Protein AF-A0A6B3UH69-F1 (afdb_monomer_lite)

Sequence (99 aa):
ALLLAATGAPMTPGARAQFAAFDPPAGKASPARLAALSDAARAKLPGETALYALSIARQQPNALSLADRAAVVRALTDAGLKEDATRIALEGLVAAQGR

Structure (mmCIF, N/CA/C/O backbone):
data_AF-A0A6B3UH69-F1
#
_entry.id   AF-A0A6B3UH69-F1
#
loop_
_atom_site.group_PDB
_atom_site.id
_atom_site.type_symbol
_atom_site.label_atom_id
_atom_site.label_alt_id
_atom_site.label_comp_id
_atom_site.label_asym_id
_atom_site.label_entity_id
_atom_site.label_seq_id
_atom_site.pdbx_PDB_ins_code
_atom_site.Cartn_x
_atom_site.Cartn_y
_atom_site.Cartn_z
_atom_site.occupancy
_atom_site.B_iso_or_equiv
_atom_site.auth_seq_id
_atom_site.auth_comp_id
_atom_site.auth_asym_id
_atom_site.auth_atom_id
_atom_site.pdbx_PDB_model_num
ATOM 1 N N . ALA A 1 1 ? 3.488 0.541 -15.171 1.00 70.56 1 ALA A N 1
ATOM 2 C CA . ALA A 1 1 ? 2.536 -0.590 -15.079 1.00 70.56 1 ALA A CA 1
ATOM 3 C C . ALA A 1 1 ? 2.030 -0.811 -13.648 1.00 70.56 1 ALA A C 1
ATOM 5 O O . ALA A 1 1 ? 0.835 -0.682 -13.435 1.00 70.56 1 ALA A O 1
ATOM 6 N N . LEU A 1 2 ? 2.905 -1.061 -12.661 1.00 83.00 2 LEU A N 1
ATOM 7 C CA . LEU A 1 2 ? 2.508 -1.379 -11.275 1.00 83.00 2 LEU A CA 1
ATOM 8 C C . LEU A 1 2 ? 1.620 -0.330 -10.584 1.00 83.00 2 LEU A C 1
ATOM 10 O O . LEU A 1 2 ? 0.583 -0.689 -10.040 1.00 83.00 2 LEU A O 1
ATOM 14 N N . LEU A 1 3 ? 1.970 0.959 -10.643 1.00 84.69 3 LEU A N 1
ATOM 15 C CA . LEU A 1 3 ? 1.151 2.009 -10.015 1.00 84.69 3 LEU A CA 1
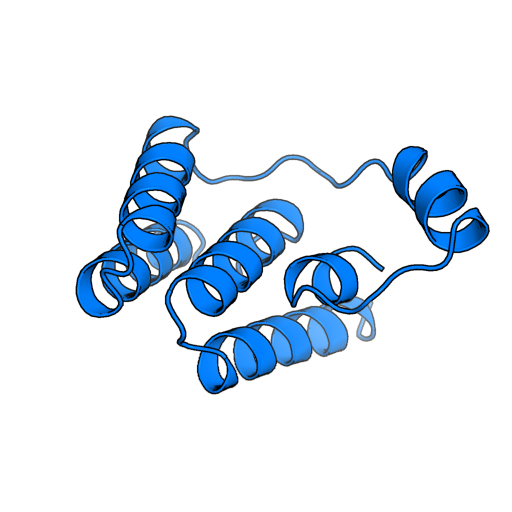ATOM 16 C C . LEU A 1 3 ? -0.229 2.153 -10.671 1.00 84.69 3 LEU A C 1
ATOM 18 O O . LEU A 1 3 ? -1.205 2.408 -9.981 1.00 84.69 3 LEU A O 1
ATOM 22 N N . LEU A 1 4 ? -0.322 1.921 -11.983 1.00 80.38 4 LEU A N 1
ATOM 23 C CA . LEU A 1 4 ? -1.593 1.935 -12.708 1.00 80.38 4 LEU A CA 1
ATOM 24 C C . LEU A 1 4 ? -2.456 0.706 -12.377 1.00 80.38 4 LEU A C 1
ATOM 26 O O . LEU A 1 4 ? -3.670 0.808 -12.284 1.00 80.38 4 LEU A O 1
ATOM 30 N N . ALA A 1 5 ? -1.842 -0.459 -12.161 1.00 83.81 5 ALA A N 1
ATOM 31 C CA . ALA A 1 5 ? -2.560 -1.635 -11.675 1.00 83.81 5 ALA A CA 1
ATOM 32 C C . ALA A 1 5 ? -3.052 -1.437 -10.228 1.00 83.81 5 ALA A C 1
ATOM 34 O O . ALA A 1 5 ? -4.146 -1.872 -9.869 1.00 83.81 5 ALA A O 1
ATOM 35 N N . ALA A 1 6 ? -2.267 -0.742 -9.398 1.00 87.25 6 ALA A N 1
ATOM 36 C CA . ALA A 1 6 ? -2.611 -0.457 -8.009 1.00 87.25 6 ALA A CA 1
ATOM 37 C C . ALA A 1 6 ? -3.843 0.450 -7.860 1.00 87.25 6 ALA A C 1
ATOM 39 O O . ALA A 1 6 ? -4.581 0.289 -6.893 1.00 87.25 6 ALA A O 1
ATOM 40 N N . THR A 1 7 ? -4.118 1.341 -8.819 1.00 84.50 7 THR A N 1
ATOM 41 C CA . THR A 1 7 ? -5.349 2.159 -8.824 1.00 84.50 7 THR A CA 1
ATOM 42 C C . THR A 1 7 ? -6.604 1.366 -9.204 1.00 84.50 7 THR A C 1
ATOM 44 O O . THR A 1 7 ? -7.698 1.926 -9.246 1.00 84.50 7 THR A O 1
ATOM 47 N N . GLY A 1 8 ? -6.475 0.067 -9.496 1.00 83.00 8 GLY A N 1
ATOM 48 C CA . GLY A 1 8 ? -7.593 -0.782 -9.905 1.00 83.00 8 GLY A CA 1
ATOM 49 C C . GLY A 1 8 ? -8.022 -0.577 -11.358 1.00 83.00 8 GLY A C 1
ATOM 50 O O . GLY A 1 8 ? -9.120 -0.992 -11.727 1.00 83.00 8 GLY A O 1
ATOM 51 N N . ALA A 1 9 ? -7.182 0.052 -12.190 1.00 82.56 9 ALA A N 1
ATOM 52 C CA . ALA A 1 9 ? -7.468 0.197 -13.610 1.00 82.56 9 ALA A CA 1
ATOM 53 C C . ALA A 1 9 ? -7.625 -1.189 -14.274 1.00 82.56 9 ALA A C 1
ATOM 55 O O . ALA A 1 9 ? -6.825 -2.096 -14.007 1.00 82.56 9 ALA A O 1
ATOM 56 N N . PRO A 1 10 ? -8.634 -1.384 -15.143 1.00 82.75 10 PRO A N 1
ATOM 57 C CA . PRO A 1 10 ? -8.844 -2.665 -15.800 1.00 82.75 10 PRO A CA 1
ATOM 58 C C . PRO A 1 10 ? -7.641 -3.018 -16.682 1.00 82.75 10 PRO A C 1
ATOM 60 O O . PRO A 1 10 ? -7.154 -2.199 -17.459 1.00 82.75 10 PRO A O 1
ATOM 63 N N . MET A 1 11 ? -7.180 -4.265 -16.584 1.00 85.75 11 MET A N 1
ATOM 64 C CA . MET A 1 11 ? -6.104 -4.801 -17.421 1.00 85.75 11 MET A CA 1
ATOM 65 C C . MET A 1 11 ? -6.665 -5.837 -18.389 1.00 85.75 11 MET A C 1
ATOM 67 O O . MET A 1 11 ? -7.414 -6.728 -17.982 1.00 85.75 11 MET A O 1
ATOM 71 N N . THR A 1 12 ? -6.263 -5.769 -19.658 1.00 89.25 12 THR A N 1
ATOM 72 C CA . THR A 1 12 ? -6.556 -6.822 -20.643 1.00 89.25 12 THR A CA 1
ATOM 73 C C . THR A 1 12 ? -5.851 -8.134 -20.259 1.00 89.25 12 THR A C 1
ATOM 75 O O . THR A 1 12 ? -4.876 -8.104 -19.503 1.00 89.25 12 THR A O 1
ATOM 78 N N . PRO A 1 13 ? -6.285 -9.303 -20.770 1.00 88.06 13 PRO A N 1
ATOM 79 C CA . PRO A 1 13 ? -5.587 -10.567 -20.523 1.00 88.06 13 PRO A CA 1
ATOM 80 C C . PRO A 1 13 ? -4.089 -10.519 -20.867 1.00 88.06 13 PRO A C 1
ATOM 82 O O . PRO A 1 13 ? -3.268 -10.959 -20.066 1.00 88.06 13 PRO A O 1
ATOM 85 N N . GLY A 1 14 ? -3.724 -9.907 -22.001 1.00 86.62 14 GLY A N 1
ATOM 86 C CA . GLY A 1 14 ? -2.323 -9.727 -22.400 1.00 86.62 14 GLY A CA 1
ATOM 87 C C . GLY A 1 14 ? -1.539 -8.821 -21.445 1.00 86.62 14 GLY A C 1
ATOM 88 O O . GLY A 1 14 ? -0.422 -9.157 -21.058 1.00 86.62 14 GLY A O 1
ATOM 89 N N . ALA A 1 15 ? -2.144 -7.722 -20.983 1.00 85.50 15 ALA A N 1
ATOM 90 C CA . ALA A 1 15 ? -1.520 -6.840 -19.998 1.00 85.50 15 ALA A CA 1
ATOM 91 C C . ALA A 1 15 ? -1.310 -7.540 -18.644 1.00 85.50 15 ALA A C 1
ATOM 93 O O . ALA A 1 15 ? -0.295 -7.310 -17.992 1.00 85.50 15 ALA A O 1
ATOM 94 N N . ARG A 1 16 ? -2.226 -8.431 -18.234 1.00 86.50 16 ARG A N 1
ATOM 95 C CA . ARG A 1 16 ? -2.049 -9.256 -17.026 1.00 86.50 16 ARG A CA 1
ATOM 96 C C . ARG A 1 16 ? -0.889 -10.239 -17.169 1.00 86.50 16 ARG A C 1
ATOM 98 O O . ARG A 1 16 ? -0.122 -10.382 -16.226 1.00 86.50 16 ARG A O 1
ATOM 105 N N . ALA A 1 17 ? -0.736 -10.877 -18.332 1.00 86.56 17 ALA A N 1
ATOM 106 C CA . ALA A 1 17 ? 0.381 -11.787 -18.591 1.00 86.56 17 ALA A CA 1
ATOM 107 C C . ALA A 1 17 ? 1.736 -11.060 -18.545 1.00 86.56 17 ALA A C 1
ATOM 109 O O . ALA A 1 17 ? 2.662 -11.524 -17.889 1.00 86.56 17 ALA A O 1
ATOM 110 N N . GLN A 1 18 ? 1.832 -9.882 -19.167 1.00 83.56 18 GLN A N 1
ATOM 111 C CA . GLN A 1 18 ? 3.034 -9.041 -19.089 1.00 83.56 18 GLN A CA 1
ATOM 112 C C . GLN A 1 18 ? 3.316 -8.577 -17.657 1.00 83.56 18 GLN A C 1
ATOM 114 O O . GLN A 1 18 ? 4.461 -8.569 -17.215 1.00 83.56 18 GLN A O 1
ATOM 119 N N . PHE A 1 19 ? 2.270 -8.214 -16.915 1.00 85.38 19 PHE A N 1
ATOM 120 C CA . PHE A 1 19 ? 2.395 -7.795 -15.526 1.00 85.38 19 PHE A CA 1
ATOM 121 C C . PHE A 1 19 ? 2.826 -8.935 -14.594 1.00 85.38 19 PHE A C 1
ATOM 123 O O . PHE A 1 19 ? 3.561 -8.683 -13.650 1.00 85.38 19 PHE A O 1
ATOM 130 N N . ALA A 1 20 ? 2.435 -10.182 -14.866 1.00 85.81 20 ALA A N 1
ATOM 131 C CA . ALA A 1 20 ? 2.857 -11.339 -14.074 1.00 85.81 20 ALA A CA 1
ATOM 132 C C . ALA A 1 20 ? 4.376 -11.588 -14.126 1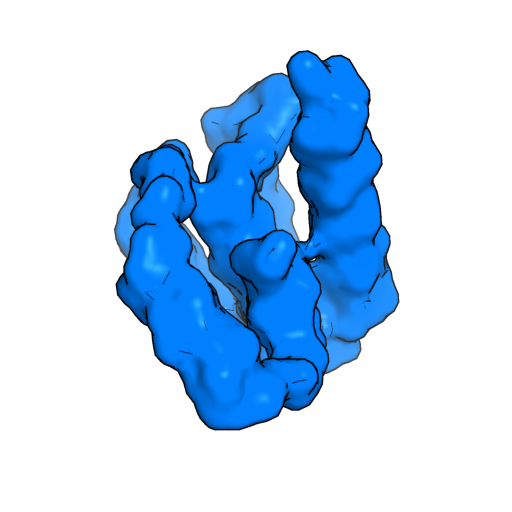.00 85.81 20 ALA A C 1
ATOM 134 O O . ALA A 1 20 ? 4.930 -12.156 -13.191 1.00 85.81 20 ALA A O 1
ATOM 135 N N . ALA A 1 21 ? 5.046 -11.147 -15.194 1.00 86.00 21 ALA A N 1
ATOM 136 C CA . ALA A 1 21 ? 6.502 -11.199 -15.322 1.00 86.00 21 ALA A CA 1
ATOM 137 C C . ALA A 1 21 ? 7.211 -9.969 -14.719 1.00 86.00 21 ALA A C 1
ATOM 139 O O . ALA A 1 21 ? 8.438 -9.891 -14.752 1.00 86.00 21 ALA A O 1
ATOM 140 N N . PHE A 1 22 ? 6.465 -8.983 -14.211 1.00 84.69 22 PHE A N 1
ATOM 141 C CA . PHE A 1 22 ? 7.041 -7.785 -1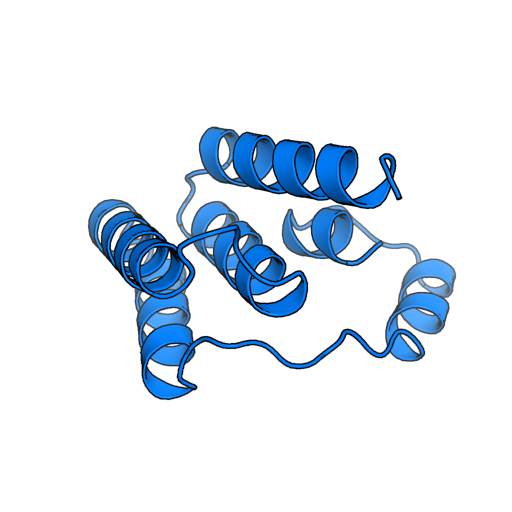3.616 1.00 84.69 22 PHE A CA 1
ATOM 142 C C . PHE A 1 22 ? 7.514 -8.079 -12.190 1.00 84.69 22 PHE A C 1
ATOM 144 O O . PHE A 1 22 ? 6.695 -8.345 -11.313 1.00 84.69 22 PHE A O 1
ATOM 151 N N . ASP A 1 23 ? 8.822 -7.977 -11.961 1.00 84.94 23 ASP A N 1
ATOM 152 C CA . ASP A 1 23 ? 9.444 -8.161 -10.649 1.00 84.94 23 ASP A CA 1
ATOM 153 C C . ASP A 1 23 ? 9.801 -6.795 -10.030 1.00 84.94 23 ASP A C 1
ATOM 155 O O . ASP A 1 23 ? 10.818 -6.189 -10.392 1.00 84.94 23 ASP A O 1
ATOM 159 N N . PRO A 1 24 ? 8.938 -6.212 -9.173 1.00 81.38 24 PRO A N 1
ATOM 160 C CA . PRO A 1 24 ? 9.251 -4.952 -8.521 1.00 81.38 24 PRO A CA 1
ATOM 161 C C . PRO A 1 24 ? 10.339 -5.139 -7.454 1.00 81.38 24 PRO A C 1
ATOM 163 O O . PRO A 1 24 ? 10.283 -6.097 -6.684 1.00 81.38 24 PRO A O 1
ATOM 166 N N . PRO A 1 25 ? 11.256 -4.166 -7.294 1.00 85.12 25 PRO A N 1
ATOM 167 C CA . PRO A 1 25 ? 12.172 -4.152 -6.161 1.00 85.12 25 PRO A CA 1
ATOM 168 C C . PRO A 1 25 ? 11.420 -4.261 -4.832 1.00 85.12 25 PRO A C 1
ATOM 170 O O . PRO A 1 25 ? 10.345 -3.673 -4.673 1.00 85.12 25 PRO A O 1
ATOM 173 N N . ALA A 1 26 ? 12.020 -4.965 -3.872 1.00 86.94 26 ALA A N 1
ATOM 174 C CA . ALA A 1 26 ? 11.424 -5.188 -2.563 1.00 86.94 26 ALA A CA 1
ATOM 175 C C . ALA A 1 26 ? 11.014 -3.876 -1.869 1.00 86.94 26 ALA A C 1
ATOM 177 O O . ALA A 1 26 ? 11.705 -2.852 -1.935 1.00 86.94 26 ALA A O 1
ATOM 178 N N . GLY A 1 27 ? 9.877 -3.938 -1.174 1.00 91.88 27 GLY A N 1
ATOM 179 C CA . GLY A 1 27 ? 9.421 -2.874 -0.290 1.00 91.88 27 GLY A CA 1
ATOM 180 C C . GLY A 1 27 ? 10.332 -2.709 0.927 1.00 91.88 27 GLY A C 1
ATOM 181 O O . GLY A 1 27 ? 11.068 -3.616 1.312 1.00 91.88 27 GLY A O 1
ATOM 182 N N . LYS A 1 28 ? 10.273 -1.531 1.543 1.00 94.81 28 LYS A N 1
ATOM 183 C CA . LYS A 1 28 ? 10.961 -1.201 2.797 1.00 94.81 28 LYS A CA 1
ATOM 184 C C . LYS A 1 28 ? 10.030 -1.302 4.004 1.00 94.81 28 LYS A C 1
ATOM 186 O O . LYS A 1 28 ? 10.513 -1.369 5.133 1.00 94.81 28 LYS A O 1
ATOM 191 N N . ALA A 1 29 ? 8.712 -1.254 3.797 1.00 95.81 29 ALA A N 1
ATOM 192 C CA . ALA A 1 29 ? 7.753 -1.364 4.886 1.00 95.81 29 ALA A CA 1
ATOM 193 C C . ALA A 1 29 ? 7.765 -2.779 5.480 1.00 95.81 29 ALA A C 1
ATOM 195 O O . ALA A 1 29 ? 7.900 -3.771 4.765 1.00 95.81 29 ALA A O 1
ATOM 196 N N . SER A 1 30 ? 7.583 -2.886 6.799 1.00 95.56 30 SER A N 1
ATOM 197 C CA . SER A 1 30 ? 7.459 -4.202 7.422 1.00 95.56 30 SER A CA 1
ATOM 198 C C . SER A 1 30 ? 6.164 -4.900 6.971 1.00 95.56 30 SER A C 1
ATOM 200 O O . SER A 1 30 ? 5.122 -4.240 6.863 1.00 95.56 30 SER A O 1
ATOM 202 N N . PRO A 1 31 ? 6.174 -6.235 6.787 1.00 94.75 31 PRO A N 1
ATOM 203 C CA . PRO A 1 31 ? 4.985 -6.981 6.371 1.00 94.75 31 PRO A CA 1
ATOM 204 C C . PRO A 1 31 ? 3.774 -6.759 7.285 1.00 94.75 31 PRO A C 1
ATOM 206 O O . PRO A 1 31 ? 2.656 -6.605 6.805 1.00 94.75 31 PRO A O 1
ATOM 209 N N . ALA A 1 32 ? 3.996 -6.651 8.600 1.00 95.69 32 ALA A N 1
ATOM 210 C CA . ALA A 1 32 ? 2.931 -6.408 9.574 1.00 95.69 32 ALA A CA 1
ATOM 211 C C . ALA A 1 32 ? 2.199 -5.071 9.350 1.00 95.69 32 ALA A C 1
ATOM 213 O O . ALA A 1 32 ? 0.984 -4.997 9.516 1.00 95.69 32 ALA A O 1
ATOM 214 N N . ARG A 1 33 ? 2.909 -4.010 8.938 1.00 95.75 33 ARG A N 1
ATOM 215 C CA . ARG A 1 33 ? 2.276 -2.715 8.631 1.00 95.75 33 ARG A CA 1
ATOM 216 C C . ARG A 1 33 ? 1.498 -2.759 7.326 1.00 95.75 33 ARG A C 1
ATOM 218 O O . ARG A 1 33 ? 0.432 -2.160 7.247 1.00 95.75 33 ARG A O 1
ATOM 225 N N . LEU A 1 34 ? 2.018 -3.468 6.325 1.00 97.44 34 LEU A N 1
ATOM 226 C CA . LEU A 1 34 ? 1.317 -3.670 5.058 1.00 97.44 34 LEU A CA 1
ATOM 227 C C . LEU A 1 34 ? 0.033 -4.491 5.254 1.00 97.44 34 LEU A C 1
ATOM 229 O O . LEU A 1 34 ? -0.988 -4.164 4.654 1.00 97.44 34 LEU A O 1
ATOM 233 N N . ALA A 1 35 ? 0.062 -5.495 6.135 1.00 97.69 35 ALA A N 1
ATOM 234 C CA . ALA A 1 35 ? -1.124 -6.256 6.520 1.00 97.69 35 ALA A CA 1
ATOM 235 C C . ALA A 1 35 ? -2.168 -5.359 7.203 1.00 97.69 35 ALA A C 1
ATOM 237 O O . ALA A 1 35 ? -3.295 -5.277 6.726 1.00 97.69 35 ALA A O 1
ATOM 238 N N . ALA A 1 36 ? -1.772 -4.595 8.227 1.00 98.06 36 ALA A N 1
ATOM 239 C CA . ALA A 1 36 ? -2.682 -3.688 8.932 1.00 98.06 36 ALA A CA 1
ATOM 240 C C . ALA A 1 36 ? -3.300 -2.617 8.009 1.00 98.06 36 ALA A C 1
ATOM 242 O O . ALA A 1 36 ? -4.494 -2.332 8.092 1.00 98.06 36 ALA A O 1
ATOM 243 N N . LEU A 1 37 ? -2.505 -2.067 7.083 1.00 98.56 37 LEU A N 1
ATOM 244 C CA . LEU A 1 37 ? -2.981 -1.158 6.038 1.00 98.56 37 LEU A CA 1
ATOM 245 C C . LEU A 1 37 ? -4.046 -1.826 5.151 1.00 98.56 37 LEU A C 1
ATOM 247 O O . LEU A 1 37 ? -5.097 -1.239 4.896 1.00 98.56 37 LEU A O 1
ATOM 251 N N . SER A 1 38 ? -3.770 -3.041 4.670 1.00 98.00 38 SER A N 1
ATOM 252 C CA . SER A 1 38 ? -4.699 -3.804 3.830 1.00 98.00 38 SER A CA 1
ATOM 253 C C . SER A 1 38 ? -5.993 -4.137 4.574 1.00 98.00 38 SER A C 1
ATOM 255 O O . SER A 1 38 ? -7.074 -4.040 3.994 1.00 98.00 38 SER A O 1
ATOM 257 N N . ASP A 1 39 ? -5.907 -4.516 5.846 1.00 98.44 39 ASP A N 1
ATOM 258 C CA . ASP A 1 39 ? -7.072 -4.881 6.651 1.00 98.44 39 ASP A CA 1
ATOM 259 C C . ASP A 1 39 ? -7.980 -3.672 6.902 1.00 98.44 39 ASP A C 1
ATOM 261 O O . ASP A 1 39 ? -9.190 -3.762 6.680 1.00 98.44 39 ASP A O 1
ATOM 265 N N . ALA A 1 40 ? -7.406 -2.513 7.245 1.00 98.50 40 ALA A N 1
ATOM 266 C CA . ALA A 1 40 ? -8.151 -1.259 7.371 1.00 98.50 40 ALA A CA 1
ATOM 267 C C . ALA A 1 40 ? -8.854 -0.870 6.057 1.00 98.50 40 ALA A C 1
ATOM 269 O O . ALA A 1 40 ? -10.034 -0.505 6.055 1.00 98.50 40 ALA A O 1
ATOM 270 N N . ALA A 1 41 ? -8.163 -1.019 4.923 1.00 98.25 41 ALA A N 1
ATOM 271 C CA . ALA A 1 41 ? -8.730 -0.721 3.613 1.00 98.25 41 ALA A CA 1
ATOM 272 C C . ALA A 1 41 ? -9.898 -1.651 3.251 1.00 98.25 41 ALA A C 1
ATOM 274 O O . ALA A 1 41 ? -10.941 -1.194 2.776 1.00 98.25 41 ALA A O 1
ATOM 275 N N . ARG A 1 42 ? -9.759 -2.958 3.515 1.00 97.06 42 ARG A N 1
ATOM 276 C CA . ARG A 1 42 ? -10.823 -3.955 3.297 1.00 97.06 42 ARG A CA 1
ATOM 277 C C . ARG A 1 42 ? -12.037 -3.698 4.182 1.00 97.06 42 ARG A C 1
ATOM 279 O O . ARG A 1 42 ? -13.161 -3.845 3.709 1.00 97.06 42 ARG A O 1
ATOM 286 N N . ALA A 1 43 ? -11.809 -3.263 5.419 1.00 97.94 43 ALA A N 1
ATOM 287 C CA . ALA A 1 43 ? -12.851 -2.861 6.359 1.00 97.94 43 ALA A CA 1
ATOM 288 C C . ALA A 1 43 ? -13.507 -1.508 6.017 1.00 97.94 43 ALA A C 1
ATOM 290 O O . ALA A 1 43 ? -14.423 -1.092 6.721 1.00 97.94 43 ALA A O 1
ATOM 291 N N . LYS A 1 44 ? -13.076 -0.830 4.940 1.00 97.88 44 LYS A N 1
ATOM 292 C CA . LYS A 1 44 ? -13.577 0.491 4.518 1.00 97.88 44 LYS A CA 1
ATOM 293 C C . LYS A 1 44 ? -13.422 1.552 5.611 1.00 97.88 44 LYS A C 1
ATOM 295 O O . LYS A 1 44 ? -14.309 2.375 5.815 1.00 97.88 44 LYS A O 1
ATOM 300 N N . LEU A 1 45 ? -12.273 1.532 6.285 1.00 98.44 45 LEU A N 1
ATOM 301 C CA . LEU A 1 45 ? -11.887 2.488 7.318 1.00 98.44 45 LEU A CA 1
ATOM 302 C C . LEU A 1 45 ? -10.910 3.526 6.727 1.00 98.44 45 LEU A C 1
ATOM 304 O O . LEU A 1 45 ? -9.692 3.312 6.758 1.00 98.44 45 LEU A O 1
ATOM 308 N N . PRO A 1 46 ? -11.398 4.623 6.108 1.00 97.75 46 PRO A N 1
ATOM 309 C CA . PRO A 1 46 ? -10.541 5.561 5.382 1.00 97.75 46 PRO A CA 1
ATOM 310 C C . PRO A 1 46 ? -9.547 6.291 6.292 1.00 97.75 46 PRO A C 1
ATOM 312 O O . PRO A 1 46 ? -8.393 6.462 5.902 1.00 97.75 46 PRO A O 1
ATOM 315 N N . GLY A 1 47 ? -9.951 6.671 7.509 1.00 97.94 47 GLY A N 1
ATOM 316 C CA . GLY A 1 47 ? -9.075 7.364 8.461 1.00 97.94 47 GLY A CA 1
ATOM 317 C C . GLY A 1 47 ? -7.882 6.503 8.878 1.00 97.94 47 GLY A C 1
ATOM 318 O O . GLY A 1 47 ? -6.730 6.924 8.783 1.00 97.94 47 GLY A O 1
ATOM 319 N N . GLU A 1 48 ? -8.144 5.259 9.261 1.00 98.38 48 GLU A N 1
ATOM 320 C CA . GLU A 1 48 ? -7.149 4.267 9.657 1.00 98.38 48 GLU A CA 1
ATOM 321 C C . GLU A 1 48 ? -6.234 3.910 8.486 1.00 98.38 48 GLU A C 1
ATOM 323 O O . GLU A 1 48 ? -5.013 3.863 8.641 1.00 98.38 48 GLU A O 1
ATOM 328 N N . THR A 1 49 ? -6.806 3.727 7.292 1.00 98.75 49 THR A N 1
ATOM 329 C CA . THR A 1 49 ? -6.032 3.470 6.070 1.00 98.75 49 THR A CA 1
ATOM 330 C C . THR A 1 49 ? -5.060 4.619 5.792 1.00 98.75 49 THR A C 1
ATOM 332 O O . THR A 1 49 ? -3.876 4.380 5.539 1.00 98.75 49 THR A O 1
ATOM 335 N N . ALA A 1 50 ? -5.522 5.869 5.895 1.00 98.00 50 ALA A N 1
ATOM 336 C CA . ALA A 1 50 ? -4.682 7.050 5.716 1.00 98.00 50 ALA A CA 1
ATOM 337 C C . ALA A 1 50 ? -3.582 7.144 6.790 1.00 98.00 50 ALA A C 1
ATOM 339 O O . ALA A 1 50 ? -2.423 7.407 6.464 1.00 98.00 50 ALA A O 1
ATOM 340 N N . LEU A 1 51 ? -3.900 6.861 8.058 1.00 98.12 51 LEU A N 1
ATOM 341 C CA . LEU A 1 51 ? -2.914 6.848 9.144 1.00 98.12 51 LEU A CA 1
ATOM 342 C C . LEU A 1 51 ? -1.838 5.774 8.943 1.00 98.12 51 LEU A C 1
ATOM 344 O O . LEU A 1 51 ? -0.651 6.050 9.146 1.00 98.12 51 LEU A O 1
ATOM 348 N N . TYR A 1 52 ? -2.210 4.571 8.500 1.00 98.31 52 TYR A N 1
ATOM 349 C CA . TYR A 1 52 ? -1.235 3.531 8.168 1.00 98.31 52 TYR A CA 1
ATOM 350 C C . TYR A 1 52 ? -0.368 3.921 6.968 1.00 98.31 52 TYR A C 1
ATOM 352 O O . TYR A 1 52 ? 0.851 3.738 7.024 1.00 98.31 52 TYR A O 1
ATOM 360 N N . ALA A 1 53 ? -0.952 4.517 5.925 1.00 97.69 53 ALA A N 1
ATOM 361 C CA . ALA A 1 53 ? -0.204 5.017 4.774 1.00 97.69 53 ALA A CA 1
ATOM 362 C C . ALA A 1 53 ? 0.832 6.082 5.184 1.00 97.69 53 ALA A C 1
ATOM 364 O O . ALA A 1 53 ? 2.006 5.976 4.819 1.00 97.69 53 ALA A O 1
ATOM 365 N N . LEU A 1 54 ? 0.438 7.052 6.016 1.00 95.88 54 LEU A N 1
ATOM 366 C CA . LEU A 1 54 ? 1.340 8.072 6.565 1.00 95.88 54 LEU A CA 1
ATOM 367 C C . LEU A 1 54 ? 2.433 7.461 7.450 1.00 95.88 54 LEU A C 1
ATOM 369 O O . LEU A 1 54 ? 3.603 7.832 7.353 1.00 95.88 54 LEU A O 1
ATOM 373 N N . SER A 1 55 ? 2.074 6.490 8.292 1.00 96.31 55 SER A N 1
ATOM 374 C CA . SER A 1 55 ? 3.022 5.770 9.148 1.00 96.31 55 SER A CA 1
ATOM 375 C C . SER A 1 55 ? 4.098 5.043 8.335 1.00 96.31 55 SER A C 1
ATOM 377 O O . SER A 1 55 ? 5.275 5.068 8.712 1.00 96.31 55 SER A O 1
ATOM 379 N N . ILE A 1 56 ? 3.717 4.432 7.207 1.00 96.88 56 ILE A N 1
ATOM 380 C CA . ILE A 1 56 ? 4.644 3.793 6.264 1.00 96.88 56 ILE A CA 1
ATOM 381 C C . ILE A 1 56 ? 5.517 4.842 5.567 1.00 96.88 56 ILE A C 1
ATOM 383 O O . ILE A 1 56 ? 6.735 4.676 5.520 1.00 96.88 56 ILE A O 1
ATOM 387 N N . ALA A 1 57 ? 4.929 5.938 5.077 1.00 95.00 57 ALA A N 1
ATOM 388 C CA . ALA A 1 57 ? 5.672 7.015 4.420 1.00 95.00 57 ALA A CA 1
ATOM 389 C C . ALA A 1 57 ? 6.737 7.630 5.341 1.00 95.00 57 ALA A C 1
ATOM 391 O O . ALA A 1 57 ? 7.874 7.831 4.923 1.00 95.00 57 ALA A O 1
ATOM 392 N N . ARG A 1 58 ? 6.421 7.821 6.628 1.00 95.31 58 ARG A N 1
ATOM 393 C CA . ARG A 1 58 ? 7.353 8.362 7.631 1.00 95.31 58 ARG A CA 1
ATOM 394 C C . ARG A 1 58 ? 8.607 7.502 7.848 1.00 95.31 58 ARG A C 1
ATOM 396 O O . ARG A 1 58 ? 9.615 8.013 8.318 1.00 95.31 58 ARG A O 1
ATOM 403 N N . GLN A 1 59 ? 8.574 6.212 7.512 1.00 93.06 59 GLN A N 1
ATOM 404 C CA . GLN A 1 59 ? 9.751 5.329 7.601 1.00 93.06 59 GLN A CA 1
ATOM 405 C C . GLN A 1 59 ? 10.709 5.496 6.419 1.00 93.06 59 GLN A C 1
ATOM 407 O O . GLN A 1 59 ? 11.798 4.927 6.422 1.00 93.06 59 GLN A O 1
ATOM 412 N N . GLN A 1 60 ? 10.302 6.239 5.390 1.00 92.94 60 GLN A N 1
ATOM 413 C CA . GLN A 1 60 ? 11.017 6.351 4.128 1.00 92.94 60 GLN A CA 1
ATOM 414 C C . GLN A 1 60 ? 11.293 7.830 3.837 1.00 92.94 60 GLN A C 1
ATOM 416 O O . GLN A 1 60 ? 10.553 8.450 3.077 1.00 92.94 60 GLN A O 1
ATOM 421 N N . PRO A 1 61 ? 12.361 8.404 4.426 1.00 83.31 61 PRO A N 1
ATOM 422 C CA . PRO A 1 61 ? 12.568 9.855 4.482 1.00 83.31 61 PRO A CA 1
ATOM 423 C C . PRO A 1 61 ? 12.730 10.524 3.112 1.00 83.31 61 PRO A C 1
ATOM 425 O O . PRO A 1 61 ? 12.455 11.710 2.983 1.00 83.31 61 PRO A O 1
ATOM 428 N N . ASN A 1 62 ? 13.149 9.773 2.090 1.00 86.19 62 ASN A N 1
ATOM 429 C CA . ASN A 1 62 ? 13.321 10.308 0.738 1.00 86.19 62 ASN A CA 1
ATOM 430 C C . ASN A 1 62 ? 12.039 10.179 -0.093 1.00 86.19 62 ASN A C 1
ATOM 432 O O . ASN A 1 62 ? 11.600 11.133 -0.721 1.00 86.19 62 ASN A O 1
ATOM 436 N N . ALA A 1 63 ? 11.476 8.971 -0.143 1.00 88.19 63 ALA A N 1
ATOM 437 C CA . ALA A 1 63 ? 10.247 8.640 -0.855 1.00 88.19 63 ALA A CA 1
ATOM 438 C C . ALA A 1 63 ? 9.866 7.185 -0.565 1.00 88.19 63 ALA A C 1
ATOM 440 O O . ALA A 1 63 ? 10.743 6.350 -0.317 1.00 88.19 63 ALA A O 1
ATOM 441 N N . LEU A 1 64 ? 8.575 6.869 -0.708 1.00 93.31 64 LEU A N 1
ATOM 442 C CA . LEU A 1 64 ? 8.104 5.487 -0.776 1.00 93.31 64 LEU A CA 1
ATOM 443 C C . LEU A 1 64 ? 8.814 4.726 -1.903 1.00 93.31 64 LEU A C 1
ATOM 445 O O . LEU A 1 64 ? 8.887 5.211 -3.038 1.00 93.31 64 LEU A O 1
ATOM 449 N N . SER A 1 65 ? 9.269 3.513 -1.592 1.00 92.88 65 SER A N 1
ATOM 450 C CA . SER A 1 65 ? 9.666 2.520 -2.588 1.00 92.88 65 SER A CA 1
ATOM 451 C C . SER A 1 65 ? 8.515 2.256 -3.564 1.00 92.88 65 SER A C 1
ATOM 453 O O . SER A 1 65 ? 7.344 2.473 -3.242 1.00 92.88 65 SER A O 1
ATOM 455 N N . LEU A 1 66 ? 8.831 1.769 -4.766 1.00 91.75 66 LEU A N 1
ATOM 456 C CA . LEU A 1 66 ? 7.808 1.486 -5.773 1.00 91.75 66 LEU A CA 1
ATOM 457 C C . LEU A 1 66 ? 6.780 0.453 -5.270 1.00 91.75 66 LEU A C 1
ATOM 459 O O . LEU A 1 66 ? 5.581 0.647 -5.471 1.00 91.75 66 LEU A O 1
ATOM 463 N N . ALA A 1 67 ? 7.241 -0.603 -4.592 1.00 93.19 67 ALA A N 1
ATOM 464 C CA . ALA A 1 67 ? 6.383 -1.646 -4.037 1.00 93.19 67 ALA A CA 1
ATOM 465 C C . ALA A 1 67 ? 5.483 -1.120 -2.906 1.00 93.19 67 ALA A C 1
ATOM 467 O O . ALA A 1 67 ? 4.269 -1.321 -2.949 1.00 93.19 67 ALA A O 1
ATOM 468 N N . ASP A 1 68 ? 6.038 -0.379 -1.939 1.00 95.62 68 ASP A N 1
ATOM 469 C CA . ASP A 1 68 ? 5.237 0.167 -0.832 1.00 95.62 68 ASP A CA 1
ATOM 470 C C . ASP A 1 68 ? 4.250 1.226 -1.326 1.00 95.62 68 ASP A C 1
ATOM 472 O O . ASP A 1 68 ? 3.113 1.286 -0.860 1.00 95.62 68 ASP A O 1
ATOM 476 N N . ARG A 1 69 ? 4.651 2.040 -2.311 1.00 95.75 69 ARG A N 1
ATOM 477 C CA . ARG A 1 69 ? 3.757 3.005 -2.954 1.00 95.75 69 ARG A CA 1
ATOM 478 C C . ARG A 1 69 ? 2.583 2.303 -3.621 1.00 95.75 69 ARG A C 1
ATOM 480 O O . ARG A 1 69 ? 1.454 2.748 -3.456 1.00 95.75 69 ARG A O 1
ATOM 487 N N . ALA A 1 70 ? 2.823 1.210 -4.341 1.00 95.38 70 ALA A N 1
ATOM 488 C CA . ALA A 1 70 ? 1.752 0.436 -4.959 1.00 95.38 70 ALA A CA 1
ATOM 489 C C . ALA A 1 70 ? 0.786 -0.141 -3.911 1.00 95.38 70 ALA A C 1
ATOM 491 O O . ALA A 1 70 ? -0.428 -0.054 -4.091 1.00 95.38 70 ALA A O 1
ATOM 492 N N . ALA A 1 71 ? 1.304 -0.656 -2.791 1.00 96.12 71 ALA A N 1
ATOM 493 C CA . ALA A 1 71 ? 0.474 -1.135 -1.686 1.00 96.12 71 ALA A CA 1
ATOM 494 C C . ALA A 1 71 ? -0.381 -0.011 -1.071 1.00 96.12 71 ALA A C 1
ATOM 496 O O . ALA A 1 71 ? -1.580 -0.193 -0.869 1.00 96.12 71 ALA A O 1
ATOM 497 N N . VAL A 1 72 ? 0.206 1.171 -0.847 1.00 97.56 72 VAL A N 1
ATOM 498 C CA . VAL A 1 72 ? -0.504 2.364 -0.356 1.00 97.56 72 VAL A CA 1
ATOM 499 C C . VAL A 1 72 ? -1.587 2.819 -1.334 1.00 97.56 72 VAL A C 1
ATOM 501 O O . VAL A 1 72 ? -2.732 2.989 -0.929 1.00 97.56 72 VAL A O 1
ATOM 504 N N . VAL A 1 73 ? -1.266 2.967 -2.622 1.00 97.44 73 VAL A N 1
ATOM 505 C CA . VAL A 1 73 ? -2.233 3.368 -3.660 1.00 97.44 73 VAL A CA 1
ATOM 506 C C . VAL A 1 73 ? -3.409 2.397 -3.708 1.00 97.44 73 VAL A C 1
ATOM 508 O O . VAL A 1 73 ? -4.564 2.826 -3.767 1.00 97.44 73 VAL A O 1
ATOM 511 N N . ARG A 1 74 ? -3.131 1.091 -3.637 1.00 96.88 74 ARG A N 1
ATOM 512 C CA . ARG A 1 74 ? -4.176 0.071 -3.644 1.00 96.88 74 ARG A CA 1
ATOM 513 C C . ARG A 1 74 ? -5.070 0.163 -2.412 1.00 96.88 74 ARG A C 1
ATOM 515 O O . ARG A 1 74 ? -6.286 0.197 -2.558 1.00 96.88 74 ARG A O 1
ATOM 522 N N . ALA A 1 75 ? -4.480 0.261 -1.225 1.00 98.06 75 ALA A N 1
ATOM 523 C CA . ALA A 1 75 ? -5.224 0.368 0.024 1.00 98.06 75 ALA A CA 1
ATOM 52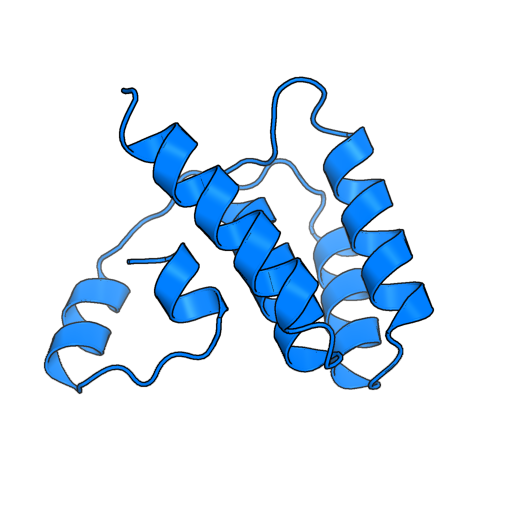4 C C . ALA A 1 75 ? -6.103 1.628 0.069 1.00 98.06 75 ALA A C 1
ATOM 526 O O . ALA A 1 75 ? -7.278 1.550 0.412 1.00 98.06 75 ALA A O 1
ATOM 527 N N . LEU A 1 76 ? -5.574 2.779 -0.353 1.00 97.81 76 LEU A N 1
ATOM 528 C CA . LEU A 1 76 ? -6.343 4.023 -0.438 1.00 97.81 76 LEU A CA 1
ATOM 529 C C . LEU A 1 76 ? -7.501 3.909 -1.437 1.00 97.81 76 LEU A C 1
ATOM 531 O O . LEU A 1 76 ? -8.620 4.314 -1.131 1.00 97.81 76 LEU A O 1
ATOM 535 N N . THR A 1 77 ? -7.261 3.297 -2.600 1.00 96.69 77 THR A N 1
ATOM 536 C CA . THR A 1 77 ? -8.316 3.023 -3.588 1.00 96.69 77 THR A CA 1
ATOM 537 C C . THR A 1 77 ? -9.411 2.141 -2.991 1.00 96.69 77 THR A C 1
ATOM 539 O O . THR A 1 77 ? -10.597 2.464 -3.101 1.00 96.69 77 THR A O 1
ATOM 542 N N . ASP A 1 78 ? -9.021 1.059 -2.316 1.00 96.50 78 ASP A N 1
ATOM 543 C CA . ASP A 1 78 ? -9.942 0.115 -1.690 1.00 96.50 78 ASP A CA 1
ATOM 544 C C . ASP A 1 78 ? -10.718 0.765 -0.529 1.00 96.50 78 ASP A C 1
ATOM 546 O O . ASP A 1 78 ? -11.894 0.454 -0.348 1.00 96.50 78 ASP A O 1
ATOM 550 N N . ALA A 1 79 ? -10.136 1.723 0.194 1.00 97.56 79 ALA A N 1
ATOM 551 C CA . ALA A 1 79 ? -10.804 2.483 1.255 1.00 97.56 79 ALA A CA 1
ATOM 552 C C . ALA A 1 79 ? -11.705 3.629 0.747 1.00 97.56 79 ALA A C 1
ATOM 554 O O . ALA A 1 79 ? -12.369 4.283 1.547 1.00 97.56 79 ALA A O 1
ATOM 555 N N . GLY A 1 80 ? -11.744 3.884 -0.567 1.00 96.25 80 GLY A N 1
ATOM 556 C CA . GLY A 1 80 ? -12.541 4.959 -1.173 1.00 96.25 80 GLY A CA 1
ATOM 557 C C . GLY A 1 80 ? -11.822 6.309 -1.306 1.00 96.25 80 GLY A C 1
ATOM 558 O O . GLY A 1 80 ? -12.410 7.256 -1.820 1.00 96.25 80 GLY A O 1
ATOM 559 N N . LEU A 1 81 ? -10.542 6.394 -0.939 1.00 96.44 81 LEU A N 1
ATOM 560 C CA . LEU A 1 81 ? -9.696 7.593 -1.026 1.00 96.44 81 LEU A CA 1
ATOM 561 C C . LEU A 1 81 ? -9.040 7.724 -2.414 1.00 96.44 81 LEU A C 1
ATOM 563 O O . LEU A 1 81 ? -7.817 7.779 -2.558 1.00 96.44 81 LEU A O 1
ATOM 567 N N . LYS A 1 82 ? -9.857 7.715 -3.473 1.00 94.44 82 LYS A N 1
ATOM 568 C CA . LYS A 1 82 ? -9.379 7.611 -4.867 1.00 94.44 82 LYS A CA 1
ATOM 569 C C . LYS A 1 82 ? -8.555 8.811 -5.331 1.00 94.44 82 LYS A C 1
ATOM 571 O O . LYS A 1 82 ? -7.601 8.633 -6.090 1.00 94.44 82 LYS A O 1
ATOM 576 N N . GLU A 1 83 ? -8.913 10.016 -4.901 1.00 94.50 83 GLU A N 1
ATOM 577 C CA . GLU A 1 83 ? -8.179 11.235 -5.260 1.00 94.50 83 GLU A CA 1
ATOM 578 C C . GLU A 1 83 ? -6.760 11.207 -4.683 1.00 94.50 83 GLU A C 1
ATOM 580 O O . GLU A 1 83 ? -5.789 11.431 -5.409 1.00 94.50 83 GLU A O 1
ATOM 585 N N . ASP A 1 84 ? -6.626 10.826 -3.411 1.00 95.44 84 ASP A N 1
ATOM 586 C CA . ASP A 1 84 ? -5.329 10.690 -2.746 1.00 95.44 84 ASP A CA 1
ATOM 587 C C . ASP A 1 84 ? -4.500 9.553 -3.343 1.00 95.44 84 ASP A C 1
ATOM 589 O O . ASP A 1 84 ? -3.314 9.734 -3.631 1.00 95.44 84 ASP A O 1
ATOM 593 N N . ALA A 1 85 ? -5.129 8.404 -3.611 1.00 95.75 85 ALA A N 1
ATOM 594 C CA . ALA A 1 85 ? -4.487 7.289 -4.300 1.00 95.75 85 ALA A CA 1
ATOM 595 C C . ALA A 1 85 ? -3.925 7.720 -5.664 1.00 95.75 85 ALA A C 1
ATOM 597 O O . ALA A 1 85 ? -2.788 7.392 -6.004 1.00 95.75 85 ALA A O 1
ATOM 598 N N . THR A 1 86 ? -4.699 8.496 -6.427 1.00 93.62 86 THR A N 1
ATOM 599 C CA . THR A 1 86 ? -4.293 9.004 -7.743 1.00 93.62 86 THR A CA 1
ATOM 600 C C . THR A 1 86 ? -3.131 9.983 -7.619 1.00 93.62 86 THR A C 1
ATOM 602 O O . THR A 1 86 ? -2.150 9.842 -8.346 1.00 93.62 86 THR A O 1
ATOM 605 N N . ARG A 1 87 ? -3.186 10.927 -6.672 1.00 93.88 87 ARG A N 1
ATOM 606 C CA . ARG A 1 87 ? -2.096 11.885 -6.429 1.00 93.88 87 ARG A CA 1
ATOM 607 C C . ARG A 1 87 ? -0.786 11.162 -6.106 1.00 93.88 87 ARG A C 1
ATOM 609 O O . ARG A 1 87 ? 0.222 11.392 -6.769 1.00 93.88 87 ARG A O 1
ATOM 616 N N . ILE A 1 88 ? -0.828 10.203 -5.180 1.00 93.62 88 ILE A N 1
ATOM 617 C CA . ILE A 1 88 ? 0.342 9.405 -4.784 1.00 93.62 88 ILE A CA 1
ATOM 618 C C . ILE A 1 88 ? 0.856 8.542 -5.946 1.00 93.62 88 ILE A C 1
ATOM 620 O O . ILE A 1 88 ? 2.071 8.370 -6.102 1.00 93.62 88 ILE A O 1
ATOM 624 N N . ALA A 1 89 ? -0.035 7.993 -6.776 1.00 93.31 89 ALA A N 1
ATOM 625 C CA . ALA A 1 89 ? 0.352 7.236 -7.962 1.00 93.31 89 ALA A CA 1
ATOM 626 C C . ALA A 1 89 ? 1.056 8.129 -8.997 1.00 93.31 89 ALA A C 1
ATOM 628 O O . ALA A 1 89 ? 2.110 7.746 -9.507 1.00 93.31 89 ALA A O 1
ATOM 629 N N . LEU A 1 90 ? 0.522 9.325 -9.269 1.00 91.38 90 LEU A N 1
ATOM 630 C CA . LEU A 1 90 ? 1.103 10.291 -10.205 1.00 91.38 90 LEU A CA 1
ATOM 631 C C . LEU A 1 90 ? 2.475 10.784 -9.741 1.00 91.38 90 LEU A C 1
ATOM 633 O O . LEU A 1 90 ? 3.415 10.765 -10.531 1.00 91.38 90 LEU A O 1
ATOM 637 N N . GLU A 1 91 ? 2.632 11.127 -8.462 1.00 88.44 91 GLU A N 1
ATOM 638 C CA . GLU A 1 91 ? 3.940 11.470 -7.883 1.00 88.44 91 GLU A CA 1
ATOM 639 C C . GLU A 1 91 ? 4.975 10.361 -8.116 1.00 88.44 91 GLU A C 1
ATOM 641 O O . GLU A 1 91 ? 6.125 10.623 -8.469 1.00 88.44 91 GLU A O 1
ATOM 646 N N . GLY A 1 92 ? 4.559 9.101 -7.948 1.00 86.50 92 GLY A N 1
ATOM 647 C CA . GLY A 1 92 ? 5.416 7.946 -8.194 1.00 86.50 92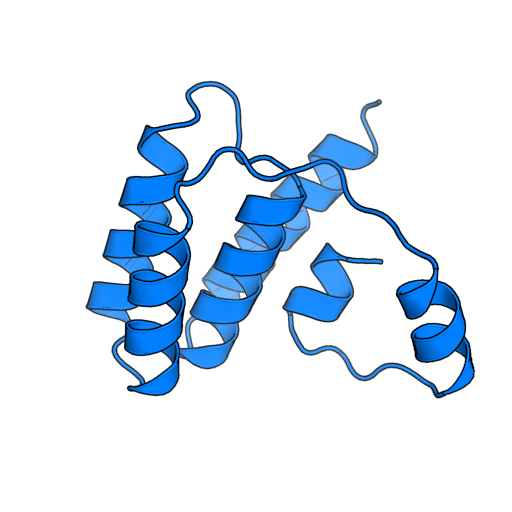 GLY A CA 1
ATOM 648 C C . GLY A 1 92 ? 5.780 7.763 -9.665 1.00 86.50 92 GLY A C 1
ATOM 649 O O . GLY A 1 92 ? 6.910 7.385 -9.964 1.00 86.50 92 GLY A O 1
ATOM 650 N N . LEU A 1 93 ? 4.846 8.036 -10.580 1.00 86.06 93 LEU A N 1
ATOM 651 C CA . LEU A 1 93 ? 5.091 7.976 -12.022 1.00 86.06 93 LEU A CA 1
ATOM 652 C C . LEU A 1 93 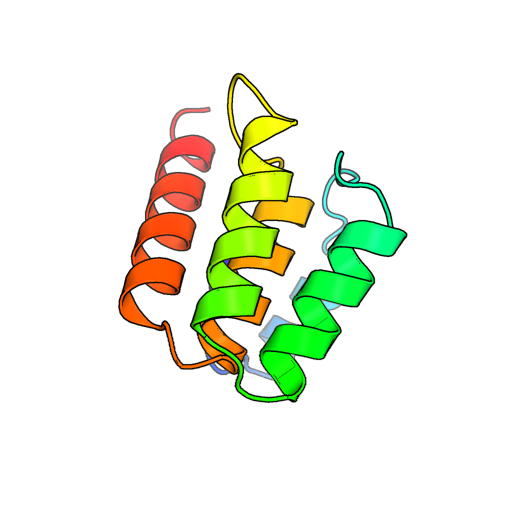? 6.068 9.066 -12.470 1.00 86.06 93 LEU A C 1
ATOM 654 O O . LEU A 1 93 ? 7.012 8.756 -13.192 1.00 86.06 93 LEU A O 1
ATOM 658 N N . VAL A 1 94 ? 5.894 10.302 -11.998 1.00 85.69 94 VAL A N 1
ATOM 659 C CA . VAL A 1 94 ? 6.817 11.411 -12.290 1.00 85.69 94 VAL A CA 1
ATOM 660 C C . VAL A 1 94 ? 8.221 11.087 -11.773 1.00 85.69 94 VAL A C 1
ATOM 662 O O . VAL A 1 94 ? 9.197 11.205 -12.511 1.00 85.69 94 VAL A O 1
ATOM 665 N N . ALA A 1 95 ? 8.332 10.579 -10.543 1.00 80.69 95 ALA A N 1
ATOM 666 C CA . ALA A 1 95 ? 9.617 10.178 -9.967 1.00 80.69 95 ALA A CA 1
ATOM 667 C C . ALA A 1 95 ? 10.296 9.008 -10.709 1.00 80.69 95 ALA A C 1
ATOM 669 O O . ALA A 1 95 ? 11.514 8.851 -10.621 1.00 80.69 95 ALA A O 1
ATOM 670 N N . ALA A 1 96 ? 9.526 8.172 -11.412 1.00 76.44 96 ALA A N 1
ATOM 671 C CA . ALA A 1 96 ? 10.049 7.068 -12.212 1.00 76.44 96 ALA A CA 1
ATOM 672 C C . ALA A 1 96 ? 10.488 7.493 -13.625 1.00 76.44 96 ALA A C 1
ATOM 674 O O . ALA A 1 96 ? 11.309 6.801 -14.213 1.00 76.44 96 ALA A O 1
ATOM 675 N N . GLN A 1 97 ? 9.952 8.596 -14.159 1.00 71.69 97 GLN A N 1
ATOM 676 C CA . GLN A 1 97 ? 10.312 9.142 -15.477 1.00 71.69 97 GLN A CA 1
ATOM 677 C C . GLN A 1 97 ? 11.519 10.087 -15.431 1.00 71.69 97 GLN A C 1
ATOM 679 O O . GLN A 1 97 ? 12.187 10.271 -16.440 1.00 71.69 97 GLN A O 1
ATOM 684 N N . GLY A 1 98 ? 11.796 10.700 -14.275 1.00 58.75 98 GLY A N 1
ATOM 685 C CA . GLY A 1 98 ? 12.960 11.570 -14.062 1.00 58.75 98 GLY A CA 1
ATOM 686 C C . GLY A 1 98 ? 14.282 10.831 -13.802 1.00 58.75 98 GLY A C 1
ATOM 687 O O . GLY A 1 98 ? 15.202 11.428 -13.247 1.00 58.75 98 GLY A O 1
ATOM 688 N N . ARG A 1 99 ? 14.357 9.539 -14.129 1.00 47.75 99 ARG A N 1
ATOM 689 C CA . ARG A 1 99 ? 15.537 8.671 -14.034 1.00 47.75 99 ARG A CA 1
ATOM 690 C C . ARG A 1 99 ? 15.831 8.074 -15.398 1.00 47.75 99 ARG A C 1
ATOM 692 O O . ARG A 1 99 ? 17.027 7.832 -15.653 1.00 47.75 99 ARG A O 1
#

pLDDT: mean 90.87, std 8.42, range [47.75, 98.75]

Secondary structure (DSSP, 8-state):
-HHHHHTT----HHHHHHHHT--PPPPSS-HHHHHHHHHHHHTT-HHHHHHHHHHHHTT-SS---HHHHHHHHHHHHHTT-HHHHHHHHHHHHHHHH--

Foldseek 3Di:
DLLCVLLVPDDDPVRVVVVVPDDFPDWPDDPVLLVQLQVCLQVLNLVSNVVSLVVSQVVPVPGGGPVSLSSSLNSCSSSVVSVVSVVSSVVVVVVVVVD

Radius of gyration: 13.04 Å; chains: 1; bounding box: 29×24×32 Å